Protein AF-A0A552VAH5-F1 (afdb_monomer_lite)

Foldseek 3Di:
DDDLLPDDLVVLVVLLVVLVVVVVVVVVVLVVLVVVCVVVVHDPVSCVVSVCVVVVCVVSVVVSVVSVVSSVVVVVVD

Radius of gyration: 17.25 Å; chains: 1; bounding box: 35×23×49 Å

Secondary structure (DSSP, 8-state):
---GGGS-HHHHHHHHHHHHHHHHHHHHHHHHHHHHHHHTT--GGGGHHHHHHHHHTHHHHHHHHHHHHHHHHHHHT-

Structure (mmCIF, N/CA/C/O backbone):
data_AF-A0A552VAH5-F1
#
_entry.id   AF-A0A552VAH5-F1
#
loop_
_atom_site.group_PDB
_atom_site.id
_atom_site.type_symbol
_atom_site.label_atom_id
_atom_site.label_alt_id
_atom_site.label_comp_id
_atom_site.label_asym_id
_atom_site.label_entity_id
_atom_site.label_seq_id
_atom_site.pdbx_PDB_ins_code
_atom_site.Cartn_x
_atom_site.Cartn_y
_atom_site.Cartn_z
_atom_site.occupancy
_atom_site.B_iso_or_equiv
_atom_site.auth_seq_id
_atom_site.auth_comp_id
_atom_site.auth_asym_id
_atom_site.auth_atom_id
_atom_site.pdbx_PDB_model_num
ATOM 1 N N . MET A 1 1 ? -5.276 14.571 16.857 1.00 47.81 1 MET A N 1
ATOM 2 C CA . MET A 1 1 ? -6.068 13.454 16.288 1.00 47.81 1 MET A CA 1
ATOM 3 C C . MET A 1 1 ? -6.705 12.701 17.445 1.00 47.81 1 MET A C 1
ATOM 5 O O . MET A 1 1 ? -5.989 12.467 18.408 1.00 47.81 1 MET A O 1
ATOM 9 N N . LYS A 1 2 ? -7.999 12.351 17.381 1.00 56.16 2 LYS A N 1
ATOM 10 C CA . LYS A 1 2 ? -8.633 11.471 18.385 1.00 56.16 2 LYS A CA 1
ATOM 11 C C . LYS A 1 2 ? -7.926 10.112 18.417 1.00 56.16 2 LYS A C 1
ATOM 13 O O . LYS A 1 2 ? -7.524 9.620 17.357 1.00 56.16 2 LYS A O 1
ATOM 18 N N . LYS A 1 3 ? -7.764 9.524 19.603 1.00 72.06 3 LYS A N 1
ATOM 19 C CA . LYS A 1 3 ? -7.160 8.190 19.760 1.00 72.06 3 LYS A CA 1
ATOM 20 C C . LYS A 1 3 ? -8.111 7.135 19.178 1.00 72.06 3 LYS A C 1
ATOM 22 O O . LYS A 1 3 ? -9.323 7.313 19.219 1.00 72.06 3 LYS A O 1
ATOM 27 N N . LEU A 1 4 ? -7.586 6.031 18.634 1.00 73.00 4 LEU A N 1
ATOM 28 C CA . LEU A 1 4 ? -8.429 4.945 18.094 1.00 73.00 4 LEU A CA 1
ATOM 29 C C . LEU A 1 4 ? -9.390 4.386 19.153 1.00 73.00 4 LEU A C 1
ATOM 31 O O . LEU A 1 4 ? -10.534 4.079 18.837 1.00 73.00 4 LEU A O 1
ATOM 35 N N . SER A 1 5 ? -8.940 4.359 20.405 1.00 67.88 5 SER A N 1
ATOM 36 C CA . SER A 1 5 ? -9.700 3.915 21.572 1.00 67.88 5 SER A CA 1
ATOM 37 C C . SER A 1 5 ? -10.832 4.871 21.989 1.00 67.88 5 SER A C 1
ATOM 39 O O . SER A 1 5 ? -11.616 4.530 22.864 1.00 67.88 5 SER A O 1
ATOM 41 N N . GLU A 1 6 ? -10.919 6.067 21.393 1.00 74.25 6 GLU A N 1
ATOM 42 C CA . GLU A 1 6 ? -11.986 7.052 21.644 1.00 74.25 6 GLU A CA 1
ATOM 43 C C . GLU A 1 6 ? -13.086 7.015 20.571 1.00 74.25 6 GLU A C 1
ATOM 45 O O . GLU A 1 6 ? -14.073 7.742 20.678 1.00 74.25 6 GLU A O 1
ATOM 50 N N . LEU A 1 7 ? -12.910 6.222 19.506 1.00 79.06 7 LEU A N 1
ATOM 51 C CA . LEU A 1 7 ? -13.903 6.092 18.443 1.00 79.06 7 LEU A CA 1
ATOM 52 C C . LEU A 1 7 ? -14.960 5.044 18.801 1.00 79.06 7 LEU A C 1
ATOM 54 O O . LEU A 1 7 ? -14.682 4.002 19.390 1.00 79.06 7 LEU A O 1
ATOM 58 N N . SER A 1 8 ? -16.181 5.296 18.346 1.00 81.69 8 SER A N 1
ATOM 59 C CA . SER A 1 8 ? -17.272 4.323 18.398 1.00 81.69 8 SER A CA 1
ATOM 60 C C . SER A 1 8 ? -17.137 3.264 17.290 1.00 81.69 8 SER A C 1
ATOM 62 O O . SER A 1 8 ? -16.599 3.542 16.215 1.00 81.69 8 SER A O 1
ATOM 64 N N . LEU A 1 9 ? -17.675 2.053 17.499 1.00 83.69 9 LEU A N 1
ATOM 65 C CA . LEU A 1 9 ? -17.711 0.980 16.485 1.00 83.69 9 LEU A CA 1
ATOM 66 C C . LEU A 1 9 ? -18.081 1.446 15.057 1.00 83.69 9 LEU A C 1
ATOM 68 O O . LEU A 1 9 ? -17.377 1.060 14.118 1.00 83.69 9 LEU A O 1
ATOM 72 N N . PRO A 1 10 ? -19.126 2.275 14.834 1.00 85.94 10 PRO A N 1
ATOM 73 C CA . PRO A 1 10 ? -19.441 2.759 13.489 1.00 85.94 10 PRO A CA 1
ATOM 74 C C . PRO A 1 10 ? -18.334 3.642 12.887 1.00 85.94 10 PRO A C 1
ATOM 76 O O . PRO A 1 10 ? -18.068 3.559 11.687 1.00 85.94 10 PRO A O 1
ATOM 79 N N . GLU A 1 11 ? -17.639 4.447 13.692 1.00 85.75 11 GLU A N 1
ATOM 80 C CA . GLU A 1 11 ? -16.528 5.282 13.223 1.00 85.75 11 GLU A CA 1
ATOM 81 C C . GLU A 1 11 ? -15.279 4.448 12.897 1.00 85.75 11 GLU A C 1
ATOM 83 O O . GLU A 1 11 ? -14.632 4.697 11.872 1.00 85.75 11 GLU A O 1
ATOM 88 N N . LEU A 1 12 ? -14.955 3.434 13.716 1.00 86.62 12 LEU A N 1
ATOM 89 C CA . LEU A 1 12 ? -13.863 2.494 13.423 1.00 86.62 12 LEU A CA 1
ATOM 90 C C . LEU A 1 12 ? -14.138 1.719 12.128 1.00 86.62 12 LEU A C 1
ATOM 92 O O . LEU A 1 12 ? -13.258 1.625 11.270 1.00 86.62 12 LEU A O 1
ATOM 96 N N . ASN A 1 13 ? -15.367 1.232 11.940 1.00 88.88 13 ASN A N 1
ATOM 97 C CA . ASN A 1 13 ? -15.764 0.527 10.720 1.00 88.88 13 ASN A CA 1
ATOM 98 C C . ASN A 1 13 ? -15.699 1.426 9.475 1.00 88.88 13 ASN A C 1
ATOM 100 O O . ASN A 1 13 ? -15.212 0.988 8.430 1.00 88.88 13 ASN A O 1
ATOM 104 N N . LYS A 1 14 ? -16.094 2.702 9.587 1.00 90.38 14 LYS A N 1
ATOM 105 C CA . LYS A 1 14 ? -15.956 3.682 8.497 1.00 90.38 14 LYS A CA 1
ATOM 106 C C . LYS A 1 14 ? -14.490 3.960 8.148 1.00 90.38 14 LYS A C 1
ATOM 108 O O . LYS A 1 14 ? -14.140 4.045 6.974 1.00 90.38 14 LYS A O 1
ATOM 113 N N . LYS A 1 15 ? -13.600 4.079 9.140 1.00 88.94 15 LYS A N 1
ATOM 114 C CA . LYS A 1 15 ? -12.156 4.228 8.878 1.00 88.94 15 LYS A CA 1
ATOM 115 C C . LYS A 1 15 ? -11.556 2.975 8.243 1.00 88.94 15 LYS A C 1
ATOM 117 O O . LYS A 1 15 ? -10.764 3.093 7.310 1.00 88.94 15 LYS A O 1
ATOM 122 N N . LYS A 1 16 ? -11.950 1.787 8.710 1.00 89.75 16 LYS A N 1
ATOM 123 C CA . LYS A 1 16 ? -11.521 0.501 8.147 1.00 89.75 16 LYS A CA 1
ATOM 124 C C . LYS A 1 16 ? -11.900 0.380 6.671 1.00 89.75 16 LYS A C 1
ATOM 126 O O . LYS A 1 16 ? -11.055 -0.011 5.869 1.00 89.75 16 LYS A O 1
ATOM 131 N N . SER A 1 17 ? -13.136 0.727 6.300 1.00 91.62 17 SER A N 1
ATOM 132 C CA . SER A 1 17 ? -13.585 0.658 4.903 1.00 91.62 17 SER A CA 1
ATOM 133 C C . SER A 1 17 ? -12.835 1.642 4.005 1.00 91.62 17 SER A C 1
ATOM 135 O O . SER A 1 17 ? -12.412 1.252 2.919 1.00 91.62 17 SER A O 1
ATOM 137 N N . LEU A 1 18 ? -12.579 2.867 4.480 1.00 91.31 18 LEU A N 1
ATOM 138 C CA . LEU A 1 18 ? -11.763 3.847 3.759 1.00 91.31 18 LEU A CA 1
ATOM 139 C C . LEU A 1 18 ? -10.336 3.344 3.521 1.00 91.31 18 LEU A C 1
ATOM 141 O O . LEU A 1 18 ? -9.889 3.325 2.377 1.00 91.31 18 LEU A O 1
ATOM 145 N N . LEU A 1 19 ? -9.632 2.889 4.566 1.00 90.31 19 LEU A N 1
ATOM 146 C CA . LEU A 1 19 ? -8.267 2.365 4.410 1.00 90.31 19 LEU A CA 1
ATOM 147 C C . LEU A 1 19 ? -8.232 1.158 3.470 1.00 90.31 19 LEU A C 1
ATOM 149 O O . LEU A 1 19 ? -7.349 1.065 2.622 1.00 90.31 19 LEU A O 1
ATOM 153 N N . LYS A 1 20 ? -9.209 0.252 3.581 1.00 90.44 20 LYS A N 1
ATOM 154 C CA . LYS A 1 20 ? -9.313 -0.909 2.693 1.00 90.44 20 LYS A CA 1
ATOM 155 C C . LYS A 1 20 ? -9.528 -0.484 1.236 1.00 90.44 20 LYS A C 1
ATOM 157 O O . LYS A 1 20 ? -8.884 -1.037 0.351 1.00 90.44 20 LYS A O 1
ATOM 162 N N . GLY A 1 21 ? -10.378 0.515 0.994 1.00 91.94 21 GLY A N 1
ATOM 163 C CA . GLY A 1 21 ? -10.595 1.089 -0.334 1.00 91.94 21 GLY A CA 1
ATOM 164 C C . GLY A 1 21 ? -9.325 1.707 -0.921 1.00 91.94 21 GLY A C 1
ATOM 165 O O . GLY A 1 21 ? -8.997 1.439 -2.073 1.00 91.94 21 GLY A O 1
ATOM 166 N N . VAL A 1 22 ? -8.564 2.453 -0.114 1.00 91.06 22 VAL A N 1
ATOM 167 C CA . VAL A 1 22 ? -7.271 3.029 -0.522 1.00 91.06 22 VAL A CA 1
ATOM 168 C C . VAL A 1 22 ? -6.278 1.933 -0.913 1.00 91.06 22 VAL A C 1
ATOM 170 O O . VAL A 1 22 ? -5.678 2.020 -1.979 1.00 91.06 22 VAL A O 1
ATOM 173 N N . ILE A 1 23 ? -6.143 0.877 -0.10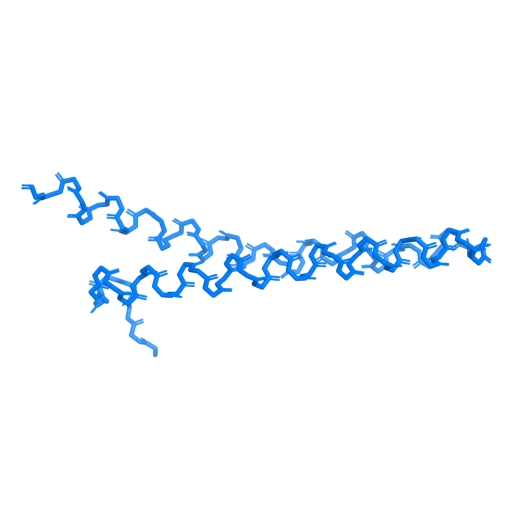3 1.00 90.44 23 ILE A N 1
ATOM 174 C CA . ILE A 1 23 ? -5.235 -0.249 -0.391 1.00 90.44 23 ILE A CA 1
ATOM 175 C C . ILE A 1 23 ? -5.604 -0.927 -1.717 1.00 90.44 23 ILE A C 1
ATOM 177 O O . ILE A 1 23 ? -4.729 -1.191 -2.540 1.00 90.44 23 ILE A O 1
ATOM 181 N N . ILE A 1 24 ? -6.896 -1.180 -1.949 1.00 91.56 24 ILE A N 1
ATOM 182 C CA . ILE A 1 24 ? -7.373 -1.804 -3.190 1.00 91.56 24 ILE A CA 1
ATOM 183 C C . ILE A 1 24 ? -7.120 -0.885 -4.391 1.00 91.56 24 ILE A C 1
ATOM 185 O O . ILE A 1 24 ? -6.576 -1.338 -5.395 1.00 91.56 24 ILE A O 1
ATOM 189 N N . GLY A 1 25 ? -7.466 0.403 -4.284 1.00 91.62 25 GLY A N 1
ATOM 190 C CA . GLY A 1 25 ? -7.258 1.377 -5.358 1.00 91.62 25 GLY A CA 1
ATOM 191 C C . GLY A 1 25 ? -5.787 1.493 -5.757 1.00 91.62 25 GLY A C 1
ATOM 192 O O . GLY A 1 25 ? -5.457 1.453 -6.941 1.00 91.62 25 GLY A O 1
ATOM 193 N N . PHE A 1 26 ? -4.889 1.539 -4.775 1.00 8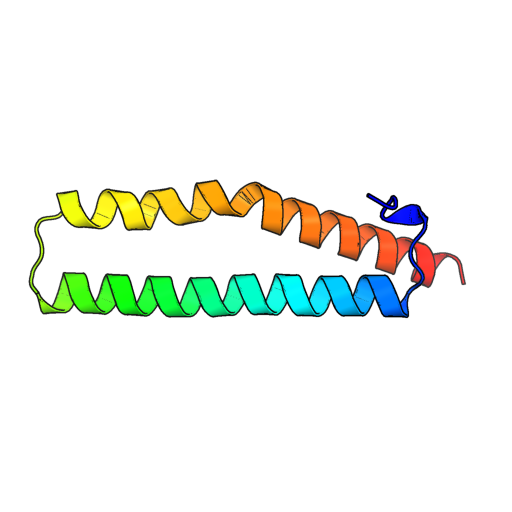8.69 26 PHE A N 1
ATOM 194 C CA . PHE A 1 26 ? -3.451 1.535 -5.027 1.00 88.69 26 PHE A CA 1
ATOM 195 C C . PHE A 1 26 ? -2.949 0.229 -5.650 1.00 88.69 26 PHE A C 1
ATOM 197 O O . PHE A 1 26 ? -2.121 0.278 -6.557 1.00 88.69 26 PHE A O 1
ATOM 204 N N . GLY A 1 27 ? -3.472 -0.925 -5.225 1.00 90.38 27 GLY A N 1
ATOM 205 C CA . GLY A 1 27 ? -3.155 -2.214 -5.846 1.00 90.38 27 GLY A CA 1
ATOM 206 C C . GLY A 1 27 ? -3.529 -2.258 -7.332 1.00 90.38 27 GLY A C 1
ATOM 207 O O . GLY A 1 27 ? -2.733 -2.706 -8.156 1.00 90.38 27 GLY A O 1
ATOM 208 N N . VAL A 1 28 ? -4.699 -1.722 -7.693 1.00 94.62 28 VAL A N 1
ATOM 209 C CA . VAL A 1 28 ? -5.134 -1.613 -9.096 1.00 94.62 28 VAL A CA 1
ATOM 210 C C . VAL A 1 28 ? -4.218 -0.678 -9.890 1.00 94.62 28 VAL A C 1
ATOM 212 O O . VAL A 1 28 ? -3.773 -1.040 -10.977 1.00 94.62 28 VAL A O 1
ATOM 215 N N . LEU A 1 29 ? -3.883 0.497 -9.347 1.00 92.12 29 L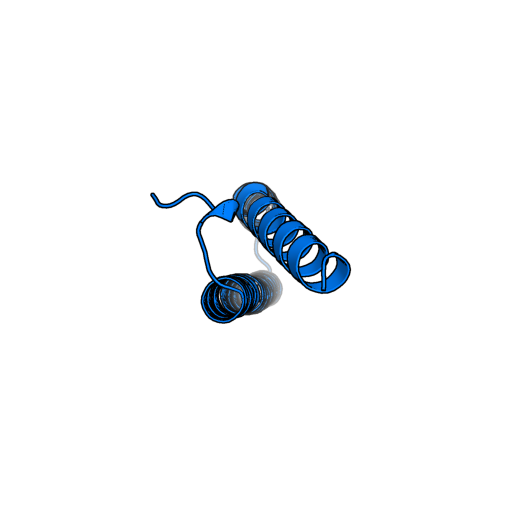EU A N 1
ATOM 216 C CA . LEU A 1 29 ? -2.963 1.438 -10.000 1.00 92.12 29 LEU A CA 1
ATOM 217 C C . LEU A 1 29 ? -1.573 0.831 -10.223 1.00 92.12 29 LEU A C 1
ATOM 219 O O . LEU A 1 29 ? -0.983 1.013 -11.286 1.00 92.12 29 LEU A O 1
ATOM 223 N N . MET A 1 30 ? -1.065 0.080 -9.245 1.00 90.50 30 MET A N 1
ATOM 224 C CA . MET A 1 30 ? 0.215 -0.615 -9.349 1.00 90.50 30 MET A CA 1
ATOM 225 C C . MET A 1 30 ? 0.192 -1.663 -10.466 1.00 90.50 30 MET A C 1
ATOM 227 O O . MET A 1 30 ? 1.126 -1.725 -11.263 1.00 90.50 30 MET A O 1
ATOM 231 N N . LEU A 1 31 ? -0.888 -2.444 -10.572 1.00 93.81 31 LEU A N 1
ATOM 232 C CA . LEU A 1 31 ? -1.051 -3.425 -11.644 1.00 93.81 31 LEU A CA 1
ATOM 233 C C . LEU A 1 31 ? -1.076 -2.750 -13.022 1.00 93.81 31 LEU A C 1
ATOM 235 O O . LEU A 1 31 ? -0.357 -3.177 -13.922 1.00 93.81 31 LEU A O 1
ATOM 239 N N . LEU A 1 32 ? -1.829 -1.655 -13.172 1.00 94.69 32 LEU A N 1
ATOM 240 C CA . LEU A 1 32 ? -1.871 -0.878 -14.415 1.00 94.69 32 LEU A CA 1
ATOM 241 C C . LEU A 1 32 ? -0.494 -0.309 -14.788 1.00 94.69 32 LEU A C 1
ATOM 243 O O . LEU A 1 32 ? -0.100 -0.366 -15.955 1.00 94.69 32 LEU A O 1
ATOM 247 N N . ALA A 1 33 ? 0.263 0.191 -13.808 1.00 90.88 33 ALA A N 1
ATOM 248 C CA . ALA A 1 33 ? 1.620 0.683 -14.027 1.00 90.88 33 ALA A CA 1
ATOM 249 C C . ALA A 1 33 ? 2.556 -0.435 -14.516 1.00 90.88 33 ALA A C 1
ATOM 251 O O . ALA A 1 33 ? 3.273 -0.245 -15.499 1.00 90.88 33 ALA A O 1
ATOM 252 N N . ILE A 1 34 ? 2.505 -1.619 -13.895 1.00 91.94 34 ILE A N 1
ATOM 253 C CA . ILE A 1 34 ? 3.284 -2.791 -14.324 1.00 91.94 34 ILE A CA 1
ATOM 254 C C . ILE A 1 34 ? 2.904 -3.194 -15.748 1.00 91.94 34 ILE A C 1
ATOM 256 O O . ILE A 1 34 ? 3.787 -3.335 -16.592 1.00 91.94 34 ILE A O 1
ATOM 260 N N . CYS A 1 35 ? 1.607 -3.336 -16.041 1.00 94.44 35 CYS A N 1
ATOM 261 C CA . CYS A 1 35 ? 1.123 -3.674 -17.379 1.00 94.44 35 CYS A CA 1
ATOM 262 C C . CYS A 1 35 ? 1.620 -2.674 -18.429 1.00 94.44 35 CYS A C 1
ATOM 264 O O . CYS A 1 35 ? 2.072 -3.083 -19.495 1.00 94.44 35 CYS A O 1
ATOM 266 N N . THR A 1 36 ? 1.602 -1.378 -18.108 1.00 93.19 36 THR A N 1
ATOM 267 C CA . THR A 1 36 ? 2.092 -0.319 -19.001 1.00 93.19 36 THR A CA 1
ATOM 268 C C . THR A 1 36 ? 3.594 -0.450 -19.258 1.00 93.19 36 THR A C 1
ATOM 270 O O . THR A 1 36 ? 4.029 -0.412 -20.406 1.00 93.19 36 THR A O 1
ATOM 273 N N . LEU A 1 37 ? 4.401 -0.659 -18.213 1.00 92.19 37 LEU A N 1
ATOM 274 C CA . LEU A 1 37 ? 5.853 -0.828 -18.353 1.00 92.19 37 LEU A CA 1
ATOM 275 C C . LEU A 1 37 ? 6.221 -2.084 -19.153 1.00 92.19 37 LEU A C 1
ATOM 277 O O . LEU A 1 37 ? 7.127 -2.040 -19.987 1.00 92.19 37 LEU A O 1
ATOM 281 N N . VAL A 1 38 ? 5.506 -3.188 -18.927 1.00 93.31 38 VAL A N 1
ATOM 282 C CA . VAL A 1 38 ? 5.682 -4.440 -19.677 1.00 93.31 38 VAL A CA 1
ATOM 283 C C . VAL A 1 38 ? 5.296 -4.250 -21.143 1.00 93.31 38 VAL A C 1
ATOM 285 O O . VAL A 1 38 ? 6.066 -4.628 -22.025 1.00 93.31 38 VAL A O 1
ATOM 288 N N . TYR A 1 39 ? 4.152 -3.614 -21.414 1.00 94.31 39 TYR A N 1
ATOM 289 C CA . TYR A 1 39 ? 3.688 -3.322 -22.772 1.00 94.31 39 TYR A CA 1
ATOM 290 C C . TYR A 1 39 ? 4.700 -2.477 -23.559 1.00 94.31 39 TYR A C 1
ATOM 292 O O . TYR A 1 39 ? 4.990 -2.769 -24.718 1.00 94.31 39 TYR A O 1
ATOM 300 N N . LEU A 1 40 ? 5.306 -1.480 -22.909 1.00 94.44 40 LEU A N 1
ATOM 301 C CA . LEU A 1 40 ? 6.313 -0.604 -23.514 1.00 94.44 40 LEU A CA 1
ATOM 302 C C . LEU A 1 40 ? 7.715 -1.228 -23.616 1.00 94.44 40 LEU A C 1
ATOM 304 O O . LEU A 1 40 ? 8.632 -0.560 -24.092 1.00 94.44 40 LEU A O 1
ATOM 308 N N . LYS A 1 41 ? 7.915 -2.476 -23.162 1.00 92.06 41 LYS A N 1
ATOM 309 C CA . LYS A 1 41 ? 9.242 -3.116 -23.046 1.00 92.06 41 LYS A CA 1
ATOM 310 C C . LYS A 1 41 ? 10.254 -2.214 -22.326 1.00 92.06 41 LYS A C 1
ATOM 312 O O . LYS A 1 41 ? 11.401 -2.060 -22.750 1.00 92.06 41 LYS A O 1
ATOM 317 N N . ALA A 1 42 ? 9.801 -1.579 -21.246 1.00 87.62 42 ALA A N 1
ATOM 318 C CA . ALA A 1 42 ? 10.595 -0.633 -20.481 1.00 87.62 42 ALA A CA 1
ATOM 319 C C . ALA A 1 42 ? 11.865 -1.284 -19.911 1.00 87.62 42 ALA A C 1
ATOM 321 O O . ALA A 1 42 ? 11.890 -2.466 -19.560 1.00 87.62 42 ALA A O 1
ATOM 322 N N . LYS A 1 43 ? 12.929 -0.485 -19.771 1.00 92.25 43 LYS A N 1
ATOM 323 C CA . LYS A 1 43 ? 14.165 -0.932 -19.118 1.00 92.25 43 LYS A CA 1
ATOM 324 C C . LYS A 1 43 ? 13.870 -1.392 -17.680 1.00 92.25 43 LYS A C 1
ATOM 326 O O . LYS A 1 43 ? 13.119 -0.702 -16.989 1.00 92.25 43 LYS A O 1
ATOM 331 N N . PRO A 1 44 ? 14.528 -2.453 -17.174 1.00 85.06 44 PRO A N 1
ATOM 332 C CA . PRO A 1 44 ? 14.309 -2.966 -15.816 1.00 85.06 44 PRO A CA 1
ATOM 333 C C . PRO A 1 44 ? 14.426 -1.907 -14.707 1.00 85.06 44 PRO A C 1
ATOM 335 O O . PRO A 1 44 ? 13.713 -1.968 -13.711 1.00 85.06 44 PRO A O 1
ATOM 338 N N . ILE A 1 45 ? 15.265 -0.885 -14.907 1.00 88.81 45 ILE A N 1
ATOM 339 C CA . ILE A 1 45 ? 15.444 0.228 -13.961 1.00 88.81 45 ILE A CA 1
ATOM 340 C C . ILE A 1 45 ? 14.138 1.000 -13.679 1.00 88.81 45 ILE A C 1
ATOM 342 O O . ILE A 1 45 ? 13.958 1.530 -12.588 1.00 88.81 45 ILE A O 1
ATOM 346 N N . LEU A 1 46 ? 13.197 1.025 -14.631 1.00 88.31 46 LEU A N 1
ATOM 347 C CA . LEU A 1 46 ? 11.907 1.714 -14.497 1.00 88.31 46 LEU A CA 1
ATOM 348 C C . LEU A 1 46 ? 10.919 0.958 -13.596 1.00 88.31 46 LEU A C 1
ATOM 350 O O . LEU A 1 46 ? 9.920 1.535 -13.177 1.00 88.31 46 LEU A O 1
ATOM 354 N N . PHE A 1 47 ? 11.202 -0.302 -13.254 1.00 87.31 47 PHE A N 1
ATOM 355 C CA . PHE A 1 47 ? 10.395 -1.076 -12.310 1.00 87.31 47 PHE A CA 1
ATOM 356 C C . PHE A 1 47 ? 10.771 -0.795 -10.848 1.00 87.31 47 PHE A C 1
ATOM 358 O O . PHE A 1 47 ? 9.977 -1.078 -9.955 1.00 87.31 47 PHE A O 1
ATOM 365 N N . VAL A 1 48 ? 11.943 -0.207 -10.576 1.00 89.19 48 VAL A N 1
ATOM 366 C CA . VAL A 1 48 ? 12.418 0.057 -9.204 1.00 89.19 48 VAL A CA 1
ATOM 367 C C . VAL A 1 48 ? 11.404 0.856 -8.368 1.00 89.19 48 VAL A C 1
ATOM 369 O O . VAL A 1 48 ? 11.082 0.406 -7.269 1.00 89.19 48 VAL A O 1
ATOM 372 N N . PRO A 1 49 ? 10.815 1.969 -8.853 1.00 85.06 49 PRO A N 1
ATOM 373 C CA . PRO A 1 49 ? 9.824 2.718 -8.077 1.00 85.06 49 PRO A CA 1
ATOM 374 C C . PRO A 1 49 ? 8.582 1.885 -7.741 1.00 85.06 49 PRO A C 1
ATOM 376 O O . PRO A 1 49 ? 8.032 2.002 -6.649 1.00 85.06 49 PRO A O 1
ATOM 379 N N . VAL A 1 50 ? 8.174 1.001 -8.657 1.00 86.38 50 VAL A N 1
ATOM 380 C CA . VAL A 1 50 ? 7.029 0.104 -8.470 1.00 86.38 50 VAL A CA 1
ATOM 381 C C . VAL A 1 50 ? 7.284 -0.858 -7.309 1.00 86.38 50 VAL A C 1
ATOM 383 O O . VAL A 1 50 ? 6.400 -1.062 -6.485 1.00 86.38 50 VAL A O 1
ATOM 386 N N . PHE A 1 51 ? 8.503 -1.384 -7.175 1.00 85.00 51 PHE A N 1
ATOM 387 C CA . PHE A 1 51 ? 8.872 -2.264 -6.060 1.00 85.00 51 PHE A CA 1
ATOM 388 C C . PHE A 1 51 ? 9.071 -1.540 -4.722 1.00 85.00 51 PHE A C 1
ATOM 390 O O . PHE A 1 51 ? 8.936 -2.166 -3.672 1.00 85.00 51 PHE A O 1
ATOM 397 N N . VAL A 1 52 ? 9.359 -0.236 -4.731 1.00 87.62 52 VAL A N 1
ATOM 398 C CA . VAL A 1 52 ? 9.514 0.566 -3.504 1.00 87.62 52 VAL A CA 1
ATOM 399 C C . VAL A 1 52 ? 8.160 1.018 -2.939 1.00 87.62 52 VAL A C 1
ATOM 401 O O . VAL A 1 52 ? 8.013 1.137 -1.722 1.00 87.6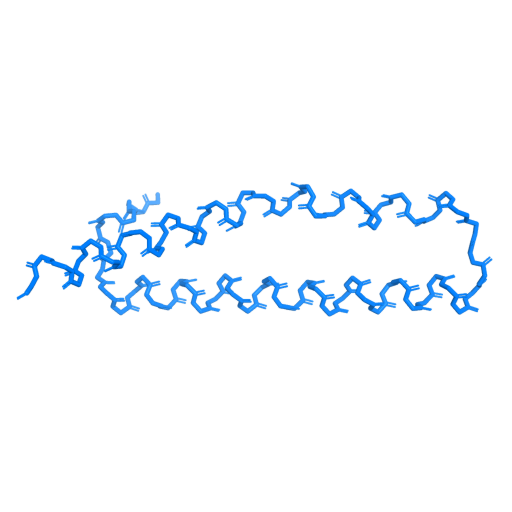2 52 VAL A O 1
ATOM 404 N N . LEU A 1 53 ? 7.146 1.217 -3.788 1.00 83.50 53 LEU A N 1
ATOM 405 C CA . LEU A 1 53 ? 5.807 1.673 -3.382 1.00 83.50 53 LEU A CA 1
ATOM 406 C C . LEU A 1 53 ? 5.156 0.856 -2.242 1.00 83.50 53 LEU A C 1
ATOM 408 O O . LEU A 1 53 ? 4.644 1.478 -1.310 1.00 83.50 53 LEU A O 1
ATOM 412 N N . PRO A 1 54 ? 5.209 -0.492 -2.223 1.00 81.69 54 PRO A N 1
ATOM 413 C CA . PRO A 1 54 ? 4.667 -1.285 -1.119 1.00 81.69 54 PRO A CA 1
ATOM 414 C C . PRO A 1 54 ? 5.266 -0.946 0.253 1.00 81.69 54 PRO A C 1
ATOM 416 O O . PRO A 1 54 ? 4.560 -0.985 1.260 1.00 81.69 54 PRO A O 1
ATOM 419 N N . ILE A 1 55 ? 6.551 -0.576 0.307 1.00 86.12 55 ILE A N 1
ATOM 420 C CA . ILE A 1 55 ? 7.245 -0.231 1.559 1.00 86.12 55 ILE A CA 1
ATOM 421 C C . ILE A 1 55 ? 6.668 1.062 2.140 1.00 86.12 55 ILE A C 1
ATOM 423 O O . ILE A 1 55 ? 6.433 1.156 3.344 1.00 86.12 55 ILE A O 1
ATOM 427 N N . VAL A 1 56 ? 6.357 2.035 1.282 1.00 85.19 56 VAL A N 1
ATOM 428 C CA . VAL A 1 56 ? 5.739 3.310 1.680 1.00 85.19 56 VAL A CA 1
ATOM 429 C C . VAL A 1 56 ? 4.340 3.095 2.282 1.00 85.19 56 VAL A C 1
ATOM 431 O O . VAL A 1 56 ? 3.880 3.904 3.088 1.00 85.19 56 VAL A O 1
ATOM 434 N N . TRP A 1 57 ? 3.665 1.988 1.956 1.00 82.69 57 TRP A N 1
ATOM 435 C CA . TRP A 1 57 ? 2.314 1.677 2.445 1.00 82.69 57 TRP A CA 1
ATOM 436 C C . TRP A 1 57 ? 2.265 0.856 3.738 1.00 82.69 57 TRP A C 1
ATOM 438 O O . TRP A 1 57 ? 1.187 0.721 4.320 1.00 82.69 57 TRP A O 1
ATOM 448 N N . MET A 1 58 ? 3.402 0.369 4.245 1.00 86.38 58 MET A N 1
ATOM 449 C CA . MET A 1 58 ? 3.493 -0.286 5.560 1.00 86.38 58 MET A CA 1
ATOM 450 C C . MET A 1 58 ? 2.719 0.431 6.686 1.00 86.38 58 MET A C 1
ATOM 452 O O . MET A 1 58 ? 1.921 -0.230 7.355 1.00 86.38 58 MET A O 1
ATOM 456 N N . PRO A 1 59 ? 2.854 1.757 6.907 1.00 86.19 59 PRO A N 1
ATOM 457 C CA . PRO A 1 59 ? 2.118 2.444 7.973 1.00 86.19 59 PRO A CA 1
ATOM 458 C C . PRO A 1 59 ? 0.590 2.366 7.821 1.00 86.19 59 PRO A C 1
ATOM 460 O O . PRO A 1 59 ? -0.124 2.315 8.823 1.00 86.19 59 PRO A O 1
ATOM 463 N N . ILE A 1 60 ? 0.072 2.299 6.590 1.00 86.62 60 ILE A N 1
ATOM 464 C CA . ILE A 1 60 ? -1.369 2.162 6.323 1.00 86.62 60 ILE A CA 1
ATOM 465 C C . ILE A 1 60 ? -1.846 0.764 6.729 1.00 86.62 60 ILE A C 1
ATOM 467 O O . ILE A 1 60 ? -2.888 0.627 7.369 1.00 86.62 60 ILE A O 1
ATOM 471 N N . LEU A 1 61 ? -1.064 -0.272 6.414 1.00 85.81 61 LEU A N 1
ATOM 472 C CA . LEU A 1 61 ? -1.358 -1.651 6.815 1.00 85.81 61 LEU A CA 1
ATOM 473 C C . LEU A 1 61 ? -1.328 -1.813 8.341 1.00 85.81 61 LEU A C 1
ATOM 475 O O . LEU A 1 61 ? -2.227 -2.428 8.917 1.00 85.81 61 LEU A O 1
ATOM 479 N N . LEU A 1 62 ? -0.344 -1.201 9.007 1.00 88.88 62 LEU A N 1
ATOM 480 C CA . LEU A 1 62 ? -0.258 -1.172 10.469 1.00 88.88 62 LEU A CA 1
ATOM 481 C C . LEU A 1 62 ? -1.456 -0.445 11.092 1.00 88.88 62 LEU A C 1
ATOM 483 O O . LEU A 1 62 ? -2.043 -0.936 12.056 1.00 88.88 62 LEU A O 1
ATOM 487 N N . SER A 1 63 ? -1.868 0.687 10.513 1.00 87.75 63 SER A N 1
ATOM 488 C CA . SER A 1 63 ? -3.057 1.421 10.953 1.00 87.75 63 SER A CA 1
ATOM 489 C C . SER A 1 63 ? -4.335 0.591 10.790 1.00 87.75 63 SER A C 1
ATOM 491 O O . SER A 1 63 ? -5.161 0.550 11.702 1.00 87.75 63 SER A O 1
ATOM 493 N N . LEU A 1 64 ? -4.475 -0.139 9.679 1.00 88.56 64 LEU A N 1
ATOM 494 C CA . LEU A 1 64 ? -5.608 -1.037 9.453 1.00 88.56 64 LEU A CA 1
ATOM 495 C C . LEU A 1 64 ? -5.645 -2.171 10.485 1.00 88.56 64 LEU A C 1
ATOM 497 O O . LEU A 1 64 ? -6.719 -2.493 10.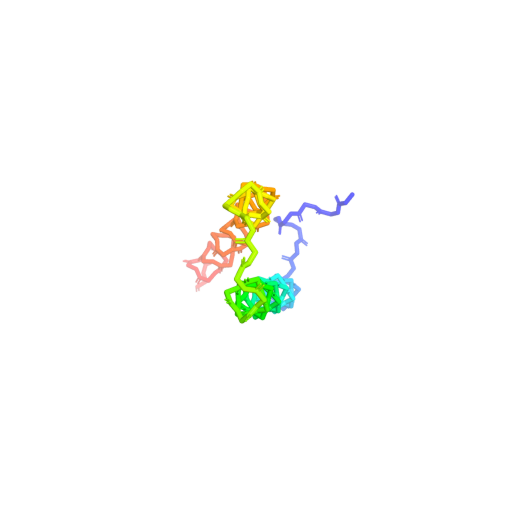997 1.00 88.56 64 LEU A O 1
ATOM 501 N N . LYS A 1 65 ? -4.484 -2.752 10.813 1.00 88.94 65 LYS A N 1
ATOM 502 C CA . LYS A 1 65 ? -4.370 -3.779 11.854 1.00 88.94 65 LYS A CA 1
ATOM 503 C C . LYS A 1 65 ? -4.794 -3.230 13.216 1.00 88.94 65 LYS A C 1
ATOM 505 O O . LYS A 1 65 ? -5.634 -3.844 13.863 1.00 88.94 65 LYS A O 1
ATOM 510 N N . ALA A 1 66 ? -4.289 -2.060 13.607 1.00 89.94 66 ALA A N 1
ATOM 511 C CA . ALA A 1 66 ? -4.644 -1.422 14.875 1.00 89.94 66 ALA A CA 1
ATOM 512 C C . ALA A 1 66 ? -6.154 -1.138 14.987 1.00 89.94 66 ALA A C 1
ATOM 514 O O . ALA A 1 66 ? -6.760 -1.421 16.016 1.00 89.94 66 ALA A O 1
ATOM 515 N N . ILE A 1 67 ? -6.785 -0.649 13.912 1.00 89.50 67 ILE A N 1
ATOM 516 C CA . ILE A 1 67 ? -8.243 -0.446 13.856 1.00 89.50 67 ILE A CA 1
ATOM 517 C C . ILE A 1 67 ? -8.987 -1.777 14.025 1.00 89.50 67 ILE A C 1
ATOM 519 O O . ILE A 1 67 ? -9.990 -1.842 14.729 1.00 89.50 67 ILE A O 1
ATOM 523 N N . ASN A 1 68 ? -8.517 -2.844 13.378 1.00 89.19 68 ASN A N 1
ATOM 524 C CA . ASN A 1 68 ? -9.153 -4.156 13.457 1.00 89.19 68 ASN A CA 1
ATOM 525 C C . ASN A 1 68 ? -9.016 -4.796 14.847 1.00 89.19 68 ASN A C 1
ATOM 527 O O . ASN A 1 68 ? -9.955 -5.440 15.307 1.00 89.19 68 ASN A O 1
ATOM 531 N N . ASP A 1 69 ? -7.873 -4.606 15.505 1.00 89.81 69 ASP A N 1
ATOM 532 C CA . A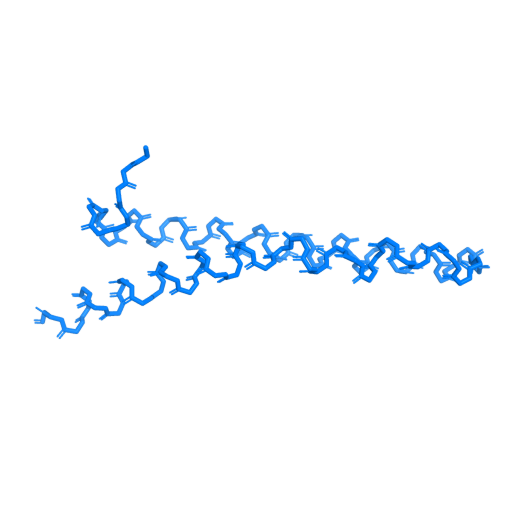SP A 1 69 ? -7.628 -5.083 16.867 1.00 89.81 69 ASP A CA 1
ATOM 533 C C . ASP A 1 69 ? -8.540 -4.350 17.875 1.00 89.81 69 ASP A C 1
ATOM 535 O O . ASP A 1 69 ? -9.142 -4.993 18.734 1.00 89.81 69 ASP A O 1
ATOM 539 N N . GLU A 1 70 ? -8.741 -3.035 17.716 1.00 87.31 70 GLU A N 1
ATOM 540 C CA . GLU A 1 70 ? -9.683 -2.253 18.538 1.00 87.31 70 GLU A CA 1
ATOM 541 C C . GLU A 1 70 ? -11.152 -2.656 18.302 1.00 87.31 70 GLU A C 1
ATOM 543 O O . GLU A 1 70 ? -11.905 -2.808 19.262 1.00 87.31 70 GLU A O 1
ATOM 548 N N . ILE A 1 71 ? -11.570 -2.907 17.050 1.00 88.69 71 ILE A N 1
ATOM 549 C CA . ILE A 1 71 ? -12.925 -3.422 16.756 1.00 88.69 71 ILE A CA 1
ATOM 550 C C . ILE A 1 71 ? -13.154 -4.761 17.468 1.00 88.69 71 ILE A C 1
ATOM 552 O O . ILE A 1 71 ? -14.151 -4.915 18.170 1.00 88.69 71 ILE A O 1
ATOM 556 N N . LYS A 1 72 ? -12.209 -5.704 17.346 1.00 87.81 72 LYS A N 1
ATOM 557 C CA . LYS A 1 72 ? -12.301 -7.016 18.004 1.00 87.81 72 LYS A CA 1
ATOM 558 C C . LYS A 1 72 ? -12.374 -6.900 19.522 1.00 87.81 72 LYS A C 1
ATOM 560 O O . LYS A 1 72 ? -13.123 -7.636 20.154 1.00 87.81 72 LYS A O 1
ATOM 565 N N . LYS A 1 73 ? -11.606 -5.982 20.112 1.00 88.38 73 LYS A N 1
ATOM 566 C CA . LYS A 1 73 ? -11.624 -5.732 21.557 1.00 88.38 73 LYS A CA 1
ATOM 567 C C . LYS A 1 73 ? -12.994 -5.238 22.028 1.00 88.38 73 LYS A C 1
ATOM 569 O O . LYS A 1 73 ? -13.474 -5.690 23.061 1.00 88.38 73 LYS A O 1
ATOM 574 N N . LEU A 1 74 ? -13.624 -4.338 21.273 1.00 83.81 74 LEU A N 1
ATOM 575 C CA . LEU A 1 74 ? -14.961 -3.823 21.581 1.00 83.81 74 LEU A CA 1
ATOM 576 C C . LEU A 1 74 ? -16.060 -4.877 21.384 1.00 83.81 74 LEU A C 1
ATOM 578 O O . LEU A 1 74 ? -17.011 -4.903 22.158 1.00 83.81 74 LEU A O 1
ATOM 582 N N . GLU A 1 75 ? -15.930 -5.740 20.375 1.00 82.44 75 GLU A N 1
ATOM 583 C CA . GLU A 1 75 ? -16.863 -6.848 20.128 1.00 82.44 75 GLU A CA 1
ATOM 584 C C . GLU A 1 75 ? -16.734 -7.973 21.166 1.00 82.44 75 GLU A C 1
ATOM 586 O O . GLU A 1 75 ? -17.744 -8.532 21.567 1.00 82.44 75 GLU A O 1
ATOM 591 N N . SER A 1 76 ? -15.519 -8.283 21.633 1.00 82.75 76 SER A N 1
ATOM 592 C CA . SER A 1 76 ? -15.265 -9.335 22.632 1.00 82.75 76 SER A CA 1
ATOM 593 C C . SER A 1 76 ? -15.658 -8.954 24.062 1.00 82.75 76 SER A C 1
ATOM 595 O O . SER A 1 76 ? -15.769 -9.840 24.905 1.00 82.75 76 SER A O 1
ATOM 597 N N . ASN A 1 77 ? -15.783 -7.661 24.367 1.00 73.94 77 ASN A N 1
ATOM 598 C CA . ASN A 1 77 ? -16.098 -7.161 25.711 1.00 73.94 77 ASN A CA 1
ATOM 599 C C . ASN A 1 77 ? -17.607 -6.907 25.910 1.00 73.94 77 ASN A C 1
ATOM 601 O O . ASN A 1 77 ? -17.992 -6.157 26.808 1.00 73.94 77 ASN A O 1
ATOM 605 N N . ARG A 1 78 ? -18.444 -7.463 25.031 1.00 56.53 78 ARG A N 1
ATOM 606 C CA . ARG A 1 78 ? -19.897 -7.303 24.983 1.00 56.53 78 ARG A CA 1
ATOM 607 C C . ARG A 1 78 ? -20.556 -8.675 25.033 1.00 56.53 78 ARG A C 1
ATOM 609 O O . ARG A 1 78 ? -21.642 -8.751 25.640 1.00 56.53 78 ARG A O 1
#

Sequence (78 aa):
MKKLSELSLPELNKKKSLLKGVIIGFGVLMLLAICTLVYLKAKPILFVPVFVLPIVWMPILLSLKAINDEIKKLESNR

pLDDT: mean 86.21, std 8.42, range [47.81, 94.69]

Organism: NCBI:txid2593302